Protein AF-A0A162CCP2-F1 (afdb_monomer_lite)

Structure (mmCIF, N/CA/C/O backbone):
data_AF-A0A162CCP2-F1
#
_entry.id   AF-A0A162CCP2-F1
#
loop_
_atom_site.group_PDB
_atom_site.id
_atom_site.type_symbol
_atom_site.label_atom_id
_atom_site.label_alt_id
_atom_site.label_comp_id
_atom_site.label_asym_id
_atom_site.label_entity_id
_atom_site.label_seq_id
_atom_site.pdbx_PDB_ins_code
_atom_site.Cartn_x
_atom_site.Cartn_y
_atom_site.Cartn_z
_atom_site.occupancy
_atom_site.B_iso_or_equiv
_atom_site.auth_seq_id
_atom_site.auth_comp_id
_atom_site.auth_asym_id
_atom_site.auth_atom_id
_atom_site.pdbx_PDB_model_num
ATOM 1 N N . MET A 1 1 ? 16.794 -49.107 11.916 1.00 38.03 1 MET A N 1
ATOM 2 C CA . MET A 1 1 ? 16.473 -48.972 13.357 1.00 38.03 1 MET A CA 1
ATOM 3 C C . MET A 1 1 ? 17.292 -47.789 13.847 1.00 38.03 1 MET A C 1
ATOM 5 O O . MET A 1 1 ? 18.490 -47.823 13.638 1.00 38.03 1 MET A O 1
ATOM 9 N N . PHE A 1 2 ? 16.765 -46.674 14.337 1.00 32.81 2 PHE A N 1
ATOM 10 C CA . PHE A 1 2 ? 15.557 -46.424 15.116 1.00 32.81 2 PHE A CA 1
ATOM 11 C C . PHE A 1 2 ? 14.805 -45.205 14.566 1.00 32.81 2 PHE A C 1
ATOM 13 O O . PHE A 1 2 ? 15.423 -44.233 14.142 1.00 32.81 2 PHE A O 1
ATOM 20 N N . GLY A 1 3 ? 13.476 -45.293 14.560 1.00 29.73 3 GLY A N 1
ATOM 21 C CA . GLY A 1 3 ? 12.592 -44.171 14.280 1.00 29.73 3 GLY A CA 1
ATOM 22 C C . GLY A 1 3 ? 12.288 -43.381 15.549 1.00 29.73 3 GLY A C 1
ATOM 23 O O . GLY A 1 3 ? 12.246 -43.943 16.641 1.00 29.73 3 GLY A O 1
ATOM 24 N N . ALA A 1 4 ? 12.015 -42.094 15.372 1.00 31.62 4 ALA A N 1
ATOM 25 C CA . ALA A 1 4 ? 11.223 -41.313 16.305 1.00 31.62 4 ALA A CA 1
ATOM 26 C C . ALA A 1 4 ? 10.008 -40.800 15.527 1.00 31.62 4 ALA A C 1
ATOM 28 O O . ALA A 1 4 ? 10.106 -39.888 14.710 1.00 31.62 4 ALA A O 1
ATOM 29 N N . VAL A 1 5 ? 8.877 -41.469 15.740 1.00 36.03 5 VAL A N 1
ATOM 30 C CA . VAL A 1 5 ? 7.554 -40.981 15.360 1.00 36.03 5 VAL A CA 1
ATOM 31 C C . VAL A 1 5 ? 7.171 -39.958 16.421 1.00 36.03 5 VAL A C 1
ATOM 33 O O . VAL A 1 5 ? 6.920 -40.327 17.565 1.00 36.03 5 VAL A O 1
ATOM 36 N N . VAL A 1 6 ? 7.150 -38.679 16.053 1.00 32.19 6 VAL A N 1
ATOM 37 C CA . VAL A 1 6 ? 6.457 -37.653 16.837 1.00 32.19 6 VAL A CA 1
ATOM 38 C C . VAL A 1 6 ? 5.183 -37.317 16.082 1.00 32.19 6 VAL A C 1
ATOM 40 O O . VAL A 1 6 ? 5.170 -36.520 15.149 1.00 32.19 6 VAL A O 1
ATOM 43 N N . THR A 1 7 ? 4.107 -37.992 16.474 1.00 33.00 7 THR A N 1
ATOM 44 C CA . THR A 1 7 ? 2.743 -37.615 16.119 1.00 33.00 7 THR A CA 1
ATOM 45 C C . THR A 1 7 ? 2.404 -36.356 16.912 1.00 33.00 7 THR A C 1
ATOM 47 O O . THR A 1 7 ? 2.206 -36.426 18.122 1.00 33.00 7 THR A O 1
ATOM 50 N N . ALA A 1 8 ? 2.344 -35.206 16.245 1.00 32.81 8 ALA A N 1
ATOM 51 C CA . ALA A 1 8 ? 1.721 -34.006 16.786 1.00 32.81 8 ALA A CA 1
ATOM 52 C C . ALA A 1 8 ? 0.528 -33.653 15.893 1.00 32.81 8 ALA A C 1
ATOM 54 O O . ALA A 1 8 ? 0.683 -33.256 14.740 1.00 32.81 8 ALA A O 1
ATOM 55 N N . CYS A 1 9 ? -0.668 -33.885 16.438 1.00 33.00 9 CYS A N 1
ATOM 56 C CA . CYS A 1 9 ? -1.946 -33.412 15.925 1.00 33.00 9 CYS A CA 1
ATOM 57 C C . CYS A 1 9 ? -1.873 -31.916 15.628 1.00 33.00 9 CYS A C 1
ATOM 59 O O . CYS A 1 9 ? -1.757 -31.130 16.560 1.00 33.00 9 CYS A O 1
ATOM 61 N N . CYS A 1 10 ? -1.942 -31.566 14.349 1.00 31.58 10 CYS A N 1
ATOM 62 C CA . CYS A 1 10 ? -2.530 -30.355 13.782 1.00 31.58 10 CYS A CA 1
ATOM 63 C C . CYS A 1 10 ? -2.154 -30.384 12.303 1.00 31.58 10 CYS A C 1
ATOM 65 O O . CYS A 1 10 ? -1.031 -30.062 11.924 1.00 31.58 10 CYS A O 1
ATOM 67 N N . THR A 1 11 ? -3.079 -30.820 11.453 1.00 39.06 11 THR A N 1
ATOM 68 C CA . THR A 1 11 ? -2.999 -30.621 10.005 1.00 39.06 11 THR A CA 1
ATOM 69 C C . THR A 1 11 ? -3.111 -29.126 9.706 1.00 39.06 11 THR A C 1
ATOM 71 O O . THR A 1 11 ? -4.168 -28.637 9.324 1.00 39.06 11 THR A O 1
ATOM 74 N N . GLY A 1 12 ? -2.030 -28.389 9.937 1.00 33.00 12 GLY A N 1
ATOM 75 C CA . GLY A 1 12 ? -1.784 -27.087 9.340 1.00 33.00 12 GLY A CA 1
ATOM 76 C C . GLY A 1 12 ? -0.830 -27.319 8.183 1.00 33.00 12 GLY A C 1
ATOM 77 O O . GLY A 1 12 ? 0.330 -27.650 8.404 1.00 33.00 12 GLY A O 1
ATOM 78 N N . LEU A 1 13 ? -1.339 -27.225 6.958 1.00 30.91 13 LEU A N 1
ATOM 79 C CA . LEU A 1 13 ? -0.555 -27.292 5.731 1.00 30.91 13 LEU A CA 1
ATOM 80 C C . LEU A 1 13 ? 0.469 -26.137 5.745 1.00 30.91 13 LEU A C 1
ATOM 82 O O . LEU A 1 13 ? 0.168 -25.025 5.322 1.00 30.91 13 LEU A O 1
ATOM 86 N N . THR A 1 14 ? 1.672 -26.357 6.267 1.00 32.72 14 THR A N 1
ATOM 87 C CA . THR A 1 14 ? 2.773 -25.398 6.138 1.00 32.72 14 THR A CA 1
ATOM 88 C C . THR A 1 14 ? 3.370 -25.547 4.743 1.00 32.72 14 THR A C 1
ATOM 90 O O . THR A 1 14 ? 4.266 -26.354 4.498 1.00 32.72 14 THR A O 1
ATOM 93 N N . LEU A 1 15 ? 2.816 -24.786 3.796 1.00 32.03 15 LEU A N 1
ATOM 94 C CA . LEU A 1 15 ? 3.397 -24.596 2.471 1.00 32.03 15 LEU A CA 1
ATOM 95 C C . LEU A 1 15 ? 4.782 -23.959 2.628 1.00 32.03 15 LEU A C 1
ATOM 97 O O . LEU A 1 15 ? 4.919 -22.811 3.045 1.00 32.03 15 LEU A O 1
ATOM 101 N N . VAL A 1 16 ? 5.817 -24.727 2.297 1.00 29.17 16 VAL A N 1
ATOM 102 C CA . VAL A 1 16 ? 7.194 -24.239 2.212 1.00 29.17 16 VAL A CA 1
ATOM 103 C C . VAL A 1 16 ? 7.295 -23.377 0.957 1.0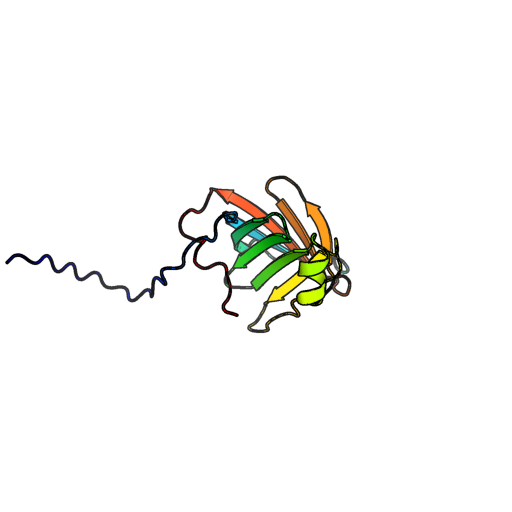0 29.17 16 VAL A C 1
ATOM 105 O O . VAL A 1 16 ? 7.315 -23.909 -0.152 1.00 29.17 16 VAL A O 1
ATOM 108 N N . VAL A 1 17 ? 7.370 -22.056 1.110 1.00 42.12 17 VAL A N 1
ATOM 109 C CA . VAL A 1 17 ? 7.612 -21.140 -0.013 1.00 42.12 17 VAL A CA 1
ATOM 110 C C . VAL A 1 17 ? 8.936 -20.408 0.209 1.00 42.12 17 VAL A C 1
ATOM 112 O O . VAL A 1 17 ? 9.307 -20.055 1.325 1.00 42.12 17 VAL A O 1
ATOM 115 N N . ARG A 1 18 ? 9.719 -20.266 -0.862 1.00 32.28 18 ARG A N 1
ATOM 116 C CA . ARG A 1 18 ? 11.052 -19.658 -0.835 1.00 32.28 18 ARG A CA 1
ATOM 117 C C . ARG A 1 18 ? 10.923 -18.138 -0.902 1.00 32.28 18 ARG A C 1
ATOM 119 O O . ARG A 1 18 ? 10.300 -17.635 -1.828 1.00 32.28 18 ARG A O 1
ATOM 126 N N . ALA A 1 19 ? 11.567 -17.424 0.021 1.00 37.66 19 ALA A N 1
ATOM 127 C CA . ALA A 1 19 ? 11.797 -15.991 -0.120 1.00 37.66 19 ALA A CA 1
ATOM 128 C C . ALA A 1 19 ? 12.583 -15.723 -1.419 1.00 37.66 19 ALA A C 1
ATOM 130 O O . ALA A 1 19 ? 13.671 -16.275 -1.611 1.0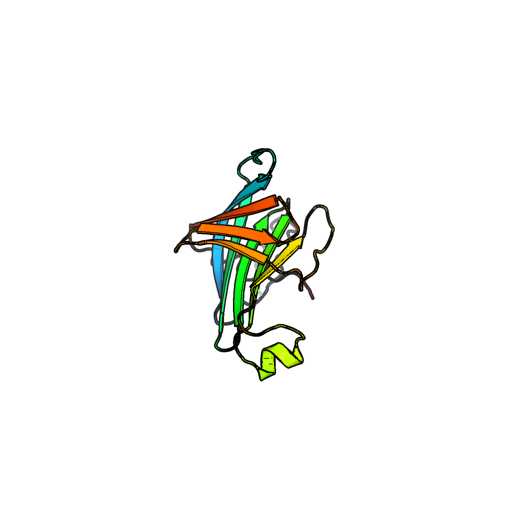0 37.66 19 ALA A O 1
ATOM 131 N N . GLU A 1 20 ? 12.043 -14.903 -2.323 1.00 46.56 20 GLU A N 1
ATOM 132 C CA . GLU A 1 20 ? 12.813 -14.388 -3.457 1.00 46.56 20 GLU A CA 1
ATOM 133 C C . GLU A 1 20 ? 13.865 -13.393 -2.937 1.00 46.56 20 GLU A C 1
ATOM 135 O O . GLU A 1 20 ? 13.594 -12.567 -2.060 1.00 46.56 20 GLU A O 1
ATOM 140 N N . ALA A 1 21 ? 15.096 -13.484 -3.448 1.00 53.94 21 ALA A N 1
ATOM 141 C CA . ALA A 1 21 ? 16.173 -12.571 -3.078 1.00 53.94 21 ALA A CA 1
ATOM 142 C C . ALA A 1 21 ? 15.746 -11.110 -3.338 1.00 53.94 21 ALA A C 1
ATOM 144 O O . ALA A 1 21 ? 15.383 -10.767 -4.461 1.00 53.94 21 ALA A O 1
ATOM 145 N N . GLY A 1 22 ? 15.797 -10.254 -2.309 1.00 70.75 22 GLY A N 1
ATOM 146 C CA . GLY A 1 22 ? 15.412 -8.834 -2.401 1.00 70.75 22 GLY A CA 1
ATOM 147 C C . GLY A 1 22 ? 14.077 -8.460 -1.744 1.00 70.75 22 GLY A C 1
ATOM 148 O O . GLY A 1 22 ? 13.673 -7.300 -1.841 1.00 70.75 22 GLY A O 1
ATOM 149 N N . CYS A 1 23 ? 13.413 -9.401 -1.062 1.00 81.88 23 CYS A N 1
ATOM 150 C CA . CYS A 1 23 ? 12.192 -9.160 -0.289 1.00 81.88 23 CYS A CA 1
ATOM 151 C C . CYS A 1 23 ? 12.418 -9.280 1.228 1.00 81.88 23 CYS A C 1
ATOM 153 O O . CYS A 1 23 ? 13.013 -10.244 1.704 1.00 81.88 23 CYS A O 1
ATOM 155 N N . ALA A 1 24 ? 11.885 -8.322 1.983 1.00 85.56 24 ALA A N 1
ATOM 156 C CA . ALA A 1 24 ? 11.789 -8.323 3.440 1.00 85.56 24 ALA A CA 1
ATOM 157 C C . ALA A 1 24 ? 10.317 -8.445 3.858 1.00 85.56 24 ALA A C 1
ATOM 159 O O . ALA A 1 24 ? 9.465 -7.799 3.245 1.00 85.56 24 ALA A O 1
ATOM 160 N N . ALA A 1 25 ? 10.024 -9.229 4.897 1.00 88.50 25 ALA A N 1
ATOM 161 C CA . ALA A 1 25 ? 8.682 -9.356 5.467 1.00 88.50 25 ALA A CA 1
ATOM 162 C C . ALA A 1 25 ? 8.666 -8.992 6.952 1.00 88.50 25 ALA A C 1
ATOM 164 O O . ALA A 1 25 ? 9.661 -9.151 7.662 1.00 88.50 25 ALA A O 1
ATOM 165 N N . PHE A 1 26 ? 7.522 -8.496 7.409 1.00 87.62 26 PHE A N 1
ATOM 166 C CA . PHE A 1 26 ? 7.315 -7.988 8.759 1.00 87.62 26 PHE A CA 1
ATOM 167 C C . PHE A 1 26 ? 5.943 -8.421 9.270 1.00 87.62 26 PHE A C 1
ATOM 169 O O . PHE A 1 26 ? 5.007 -8.626 8.492 1.00 87.62 26 PHE A O 1
ATOM 176 N N . GLU A 1 27 ? 5.801 -8.529 10.586 1.00 90.62 27 GLU A N 1
ATOM 177 C CA . GLU A 1 27 ? 4.476 -8.398 11.191 1.00 90.62 27 GLU A CA 1
ATOM 178 C C . GLU A 1 27 ? 3.957 -6.984 10.930 1.00 90.62 27 GLU A C 1
ATOM 180 O O . GLU A 1 27 ? 4.749 -6.051 10.799 1.00 90.62 27 GLU A O 1
ATOM 185 N N . ALA A 1 28 ? 2.646 -6.792 10.832 1.00 93.56 28 ALA A N 1
ATOM 186 C CA . ALA A 1 28 ? 2.095 -5.474 10.561 1.00 93.56 28 ALA A CA 1
ATOM 187 C C . ALA A 1 28 ? 0.713 -5.278 11.174 1.00 93.56 28 ALA A C 1
ATOM 189 O O . ALA A 1 28 ? -0.077 -6.211 11.311 1.00 93.56 28 ALA A O 1
ATOM 190 N N . ILE A 1 29 ? 0.405 -4.020 11.480 1.00 94.12 29 ILE A N 1
ATOM 191 C CA . ILE A 1 29 ? -0.947 -3.585 11.825 1.00 94.12 29 ILE A CA 1
ATOM 192 C C . ILE A 1 29 ? -1.451 -2.677 10.710 1.00 94.12 29 ILE A C 1
ATOM 194 O O . ILE A 1 29 ? -0.851 -1.635 10.433 1.00 94.12 29 ILE A O 1
ATOM 198 N N . GLY A 1 30 ? -2.548 -3.081 10.077 1.00 95.44 30 GLY A N 1
ATOM 199 C CA . GLY A 1 30 ? -3.216 -2.374 8.993 1.00 95.44 30 GLY A CA 1
ATOM 200 C C . GLY A 1 30 ? -4.556 -1.768 9.401 1.00 95.44 30 GLY A C 1
ATOM 201 O O . GLY A 1 30 ? -5.130 -2.100 10.435 1.00 95.44 30 GLY A O 1
ATOM 202 N N . TRP A 1 31 ? -5.058 -0.851 8.581 1.00 96.50 31 TRP A N 1
ATOM 203 C CA . TRP A 1 31 ? -6.405 -0.284 8.676 1.00 96.50 31 TRP A CA 1
ATOM 204 C C . TRP A 1 31 ? -6.797 0.357 7.340 1.00 96.50 31 TRP A C 1
ATOM 206 O O . TRP A 1 31 ? -5.942 0.701 6.520 1.00 96.50 31 TRP A O 1
ATOM 216 N N . ASN A 1 32 ? -8.094 0.545 7.117 1.00 96.19 32 ASN A N 1
ATOM 217 C CA . ASN A 1 32 ? -8.612 1.289 5.975 1.00 96.19 32 ASN A CA 1
ATOM 218 C C . ASN A 1 32 ? -9.472 2.477 6.416 1.00 96.19 32 ASN A C 1
ATOM 220 O O . ASN A 1 32 ? -10.025 2.513 7.514 1.00 96.19 32 ASN A O 1
ATOM 224 N N . GLU A 1 33 ? -9.526 3.488 5.561 1.00 97.19 33 GLU A N 1
ATOM 225 C CA . GLU A 1 33 ? -10.238 4.740 5.788 1.00 97.19 33 GLU A CA 1
ATOM 226 C C . GLU A 1 33 ? -10.967 5.138 4.509 1.00 97.19 33 GLU A C 1
ATOM 228 O O . GLU A 1 33 ? -10.355 5.198 3.443 1.00 97.19 33 GLU A O 1
ATOM 233 N N . ASN A 1 34 ? -12.254 5.452 4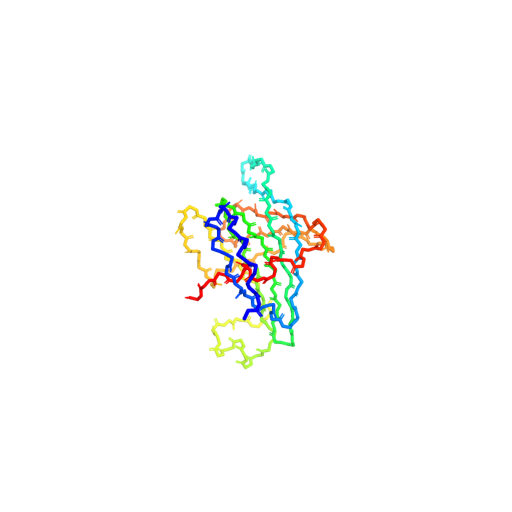.612 1.00 97.50 34 ASN A N 1
ATOM 234 C CA . ASN A 1 34 ? -12.972 6.157 3.564 1.00 97.50 34 ASN A CA 1
ATOM 235 C C . ASN A 1 34 ? -12.653 7.652 3.684 1.00 97.50 34 ASN A C 1
ATOM 237 O O . ASN A 1 34 ? -13.034 8.303 4.654 1.00 97.50 34 ASN A O 1
ATOM 241 N N . LEU A 1 35 ? -11.944 8.193 2.699 1.00 96.19 35 LEU A N 1
ATOM 242 C CA . LEU A 1 35 ? -11.480 9.577 2.679 1.00 96.19 35 LEU A CA 1
ATOM 243 C C . LEU A 1 35 ? -12.617 10.589 2.489 1.00 96.19 35 LEU A C 1
ATOM 245 O O . LEU A 1 35 ? -12.470 11.732 2.912 1.00 96.19 35 LEU A O 1
ATOM 249 N N . ALA A 1 36 ? -13.735 10.189 1.876 1.00 95.81 36 ALA A N 1
ATOM 250 C CA . ALA A 1 36 ? -14.884 11.062 1.658 1.00 95.81 36 ALA A CA 1
ATOM 251 C C . ALA A 1 36 ? -15.741 11.217 2.925 1.00 95.81 36 ALA A C 1
ATOM 253 O O . ALA A 1 36 ? -16.199 12.315 3.231 1.00 95.81 36 ALA A O 1
ATOM 254 N N . SER A 1 37 ? -15.948 10.131 3.679 1.00 96.00 37 SER A N 1
ATOM 255 C CA . SER A 1 37 ? -16.767 10.142 4.903 1.00 96.00 37 SER A CA 1
ATOM 256 C C . SER A 1 37 ? -15.963 10.262 6.200 1.00 96.00 37 SER A C 1
ATOM 258 O O . SER A 1 37 ? -16.539 10.522 7.254 1.00 96.00 37 SER A O 1
ATOM 260 N N . GLY A 1 38 ? -14.649 10.034 6.154 1.00 94.69 38 GLY A N 1
ATOM 261 C CA . GLY A 1 38 ? -13.782 9.936 7.331 1.00 94.69 38 GLY A CA 1
ATOM 262 C C . GLY A 1 38 ? -13.959 8.642 8.136 1.00 94.69 38 GLY A C 1
ATOM 263 O O . GLY A 1 38 ? -13.340 8.492 9.191 1.00 94.69 38 GLY A O 1
ATOM 264 N N . ALA A 1 39 ? -14.797 7.705 7.673 1.00 96.50 39 ALA A N 1
ATOM 265 C CA . ALA A 1 39 ? -15.017 6.434 8.353 1.00 96.50 39 ALA A CA 1
ATOM 266 C C . ALA A 1 39 ? -13.742 5.582 8.330 1.00 96.50 39 ALA A C 1
ATOM 268 O O . ALA A 1 39 ? -13.134 5.393 7.277 1.00 96.50 39 ALA A O 1
ATOM 269 N N . LYS A 1 40 ? -13.354 5.040 9.486 1.00 94.94 40 LYS A N 1
ATOM 270 C CA . LYS A 1 40 ? -12.166 4.191 9.644 1.00 94.94 40 LYS A CA 1
ATOM 271 C C . LYS A 1 40 ? -12.566 2.794 10.082 1.00 94.94 40 LYS A C 1
ATOM 273 O O . LYS A 1 40 ? -13.479 2.638 10.893 1.00 94.94 40 LYS A O 1
ATOM 278 N N . SER A 1 41 ? -11.859 1.791 9.576 1.00 94.62 41 SER 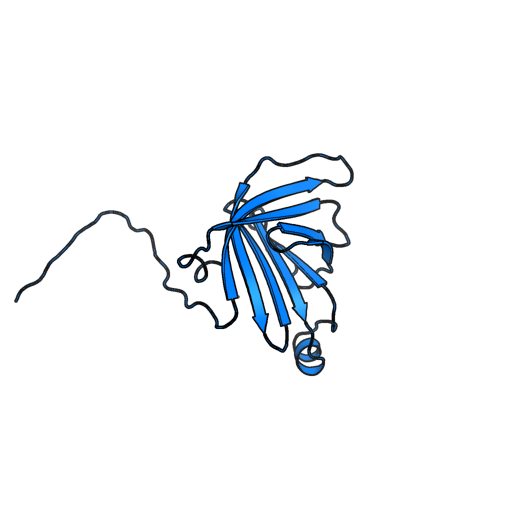A N 1
ATOM 279 C CA . SER A 1 41 ? -11.904 0.453 10.154 1.00 94.62 41 SER A CA 1
ATOM 280 C C . SER A 1 41 ? -11.258 0.440 11.542 1.00 94.62 41 SER A C 1
ATOM 282 O O . SER A 1 41 ? -10.529 1.360 11.924 1.00 94.62 41 SER A O 1
ATOM 284 N N . GLY A 1 42 ? -11.471 -0.653 12.275 1.00 93.56 42 GLY A N 1
ATOM 285 C CA . GLY A 1 42 ? -10.584 -1.019 13.376 1.00 93.56 42 GLY A CA 1
ATOM 286 C C . GLY A 1 42 ? -9.170 -1.352 12.883 1.00 93.56 42 GLY A C 1
ATOM 287 O O . GLY A 1 42 ? -8.909 -1.401 11.675 1.00 93.56 42 GLY A O 1
ATOM 288 N N . LEU A 1 43 ? -8.266 -1.580 13.836 1.00 94.69 43 LEU A N 1
ATOM 289 C CA . LEU A 1 43 ? -6.929 -2.103 13.563 1.00 94.69 43 LEU A CA 1
ATOM 290 C C . LEU A 1 43 ? -7.014 -3.586 13.197 1.00 94.69 43 LEU A C 1
ATOM 292 O O . LEU A 1 43 ? -7.778 -4.330 13.810 1.00 94.69 43 LEU A O 1
ATOM 296 N N . ILE A 1 44 ? -6.223 -3.994 12.210 1.00 93.38 44 ILE A N 1
ATOM 297 C CA . ILE A 1 44 ? -6.247 -5.329 11.614 1.00 93.38 44 ILE A CA 1
ATOM 298 C C . ILE A 1 44 ? -4.827 -5.884 11.658 1.00 93.38 44 ILE A C 1
ATOM 300 O O . ILE A 1 44 ? -3.907 -5.292 11.095 1.00 93.38 44 ILE A O 1
ATOM 304 N N . THR A 1 45 ? -4.640 -7.009 12.340 1.00 92.75 45 THR A N 1
ATOM 305 C CA . THR A 1 45 ? -3.346 -7.698 12.378 1.00 92.75 45 THR A CA 1
ATOM 306 C C . THR A 1 45 ? -3.093 -8.402 11.052 1.00 92.75 45 THR A C 1
ATOM 308 O O . THR A 1 45 ? -4.001 -8.986 10.462 1.00 92.75 45 THR A O 1
ATOM 311 N N . GLY A 1 46 ? -1.853 -8.351 10.581 1.00 91.56 46 GLY A N 1
ATOM 312 C CA . GLY A 1 46 ? -1.458 -8.968 9.329 1.00 91.56 46 GLY A CA 1
ATOM 313 C C . GLY A 1 46 ? 0.054 -9.062 9.167 1.00 91.56 46 GLY A C 1
ATOM 314 O O . GLY A 1 46 ? 0.820 -8.905 10.118 1.00 91.56 46 GLY A O 1
ATOM 315 N N . GLY A 1 47 ? 0.480 -9.318 7.936 1.00 91.50 47 GLY A N 1
ATOM 316 C CA . GLY A 1 47 ? 1.878 -9.265 7.525 1.00 91.50 47 GLY A CA 1
ATOM 317 C C . GLY A 1 47 ? 2.082 -8.195 6.465 1.00 91.50 47 GLY A C 1
ATOM 318 O O . GLY A 1 47 ? 1.201 -7.967 5.636 1.00 91.50 47 GLY A O 1
ATOM 319 N N . SER A 1 48 ? 3.242 -7.550 6.462 1.00 93.38 48 SER A N 1
ATOM 320 C CA . SER A 1 48 ? 3.659 -6.674 5.371 1.00 93.38 48 SER A CA 1
ATOM 321 C C . SER A 1 48 ? 4.930 -7.182 4.712 1.00 93.38 48 SER A C 1
ATOM 323 O O . SER A 1 48 ? 5.676 -7.992 5.265 1.00 93.38 48 SER A O 1
ATOM 325 N N . TRP A 1 49 ? 5.175 -6.707 3.499 1.00 91.69 49 TRP A N 1
ATOM 326 C CA . TRP A 1 49 ? 6.392 -7.010 2.765 1.00 91.69 49 TRP A CA 1
ATOM 327 C C . TRP A 1 49 ? 6.876 -5.810 1.967 1.00 91.69 49 TRP A C 1
ATOM 329 O O . TRP A 1 49 ? 6.108 -4.913 1.610 1.00 91.69 49 TRP A O 1
ATOM 339 N N . ARG A 1 50 ? 8.178 -5.807 1.687 1.00 89.62 50 ARG A N 1
ATOM 340 C CA . ARG A 1 50 ? 8.869 -4.828 0.851 1.00 89.62 50 ARG A CA 1
ATOM 341 C C . ARG A 1 50 ? 9.864 -5.568 -0.029 1.00 89.62 50 ARG A C 1
ATOM 343 O O . ARG A 1 50 ? 10.769 -6.217 0.482 1.00 89.62 50 ARG A O 1
ATOM 350 N N . CYS A 1 51 ? 9.699 -5.453 -1.334 1.00 87.50 51 CYS A N 1
ATOM 351 C CA . CYS A 1 51 ? 10.535 -6.077 -2.346 1.00 87.50 51 CYS A CA 1
ATOM 352 C C . CYS A 1 51 ? 11.135 -5.008 -3.254 1.00 87.50 51 CYS A C 1
ATOM 354 O O . CYS A 1 51 ? 10.450 -4.063 -3.646 1.00 87.50 51 CYS A O 1
ATOM 356 N N . SER A 1 52 ? 12.396 -5.164 -3.637 1.00 85.19 52 SER A N 1
ATOM 357 C CA . SER A 1 52 ? 12.997 -4.324 -4.671 1.00 85.19 52 SER A CA 1
ATOM 358 C C . SER A 1 52 ? 14.071 -5.082 -5.426 1.00 85.19 52 SER A C 1
ATOM 360 O O . SER A 1 52 ? 14.860 -5.823 -4.843 1.00 85.19 52 SER A O 1
ATOM 362 N N . ASN A 1 53 ? 14.140 -4.834 -6.726 1.00 84.75 53 ASN A N 1
ATOM 363 C CA . ASN A 1 53 ? 15.273 -5.185 -7.568 1.00 84.75 53 ASN A CA 1
ATOM 364 C C . ASN A 1 53 ? 15.586 -4.012 -8.514 1.00 84.75 53 ASN A C 1
ATOM 366 O O . ASN A 1 53 ? 15.046 -2.918 -8.354 1.00 84.75 53 ASN A O 1
ATOM 370 N N . THR A 1 54 ? 16.482 -4.222 -9.477 1.00 84.56 54 THR A N 1
ATOM 371 C CA . THR A 1 54 ? 16.894 -3.189 -10.441 1.00 84.56 54 THR A CA 1
ATOM 372 C C . THR A 1 54 ? 15.766 -2.749 -11.385 1.00 84.56 54 THR A C 1
ATOM 374 O O . THR A 1 54 ? 15.812 -1.640 -11.902 1.00 84.56 54 THR A O 1
ATOM 377 N N . TYR A 1 55 ? 14.750 -3.587 -11.602 1.00 85.25 55 TYR A N 1
ATOM 378 C CA . TYR A 1 55 ? 13.692 -3.373 -12.596 1.00 85.25 55 TYR A CA 1
ATOM 379 C C . TYR A 1 55 ? 12.373 -2.893 -11.986 1.00 85.25 55 TYR A C 1
ATOM 381 O O . TYR A 1 55 ? 11.574 -2.255 -12.669 1.00 85.25 55 TYR A O 1
ATOM 389 N N . ALA A 1 56 ? 12.113 -3.227 -10.721 1.00 86.75 56 ALA A N 1
ATOM 390 C CA . ALA A 1 56 ? 10.840 -2.977 -10.061 1.00 86.75 56 ALA A CA 1
ATOM 391 C C . ALA A 1 56 ? 10.979 -2.910 -8.535 1.00 86.75 56 ALA A C 1
ATOM 393 O O . ALA A 1 56 ? 11.885 -3.499 -7.939 1.00 86.75 56 ALA A O 1
ATOM 394 N N . ALA A 1 57 ? 10.013 -2.250 -7.903 1.00 90.50 57 ALA A N 1
ATOM 395 C CA . ALA A 1 57 ? 9.807 -2.304 -6.462 1.00 90.50 57 ALA A CA 1
ATOM 396 C C . ALA A 1 57 ? 8.343 -2.591 -6.140 1.00 90.50 57 ALA A C 1
ATOM 398 O O . ALA A 1 57 ? 7.432 -2.217 -6.882 1.00 90.50 57 ALA A O 1
ATOM 399 N N . GLY A 1 58 ? 8.121 -3.242 -5.007 1.00 92.12 58 GLY A N 1
ATOM 400 C CA . GLY A 1 58 ? 6.796 -3.530 -4.497 1.00 92.12 58 GLY A CA 1
ATOM 401 C C . GLY A 1 58 ? 6.754 -3.510 -2.980 1.00 92.12 58 GLY A C 1
ATOM 402 O O . GLY A 1 58 ? 7.756 -3.720 -2.300 1.00 92.12 58 GLY A O 1
ATOM 403 N N . ALA A 1 59 ? 5.575 -3.252 -2.447 1.00 93.44 59 ALA A N 1
ATOM 404 C CA . ALA A 1 59 ? 5.283 -3.407 -1.037 1.00 93.44 59 ALA A CA 1
ATOM 405 C C . ALA A 1 59 ? 3.836 -3.852 -0.880 1.00 93.44 59 ALA A C 1
ATOM 407 O O . ALA A 1 59 ? 3.004 -3.598 -1.750 1.00 93.44 59 ALA A O 1
ATOM 408 N N . GLY A 1 60 ? 3.503 -4.465 0.241 1.00 94.50 60 GLY A N 1
ATOM 409 C CA . GLY A 1 60 ? 2.126 -4.854 0.476 1.00 94.50 60 GLY A CA 1
ATOM 410 C C . GLY A 1 60 ? 1.825 -5.166 1.919 1.00 94.50 60 GLY A C 1
ATOM 411 O O . GLY A 1 60 ? 2.716 -5.211 2.766 1.00 94.50 60 GLY A O 1
ATOM 412 N N . PHE A 1 61 ? 0.541 -5.380 2.159 1.00 94.69 61 PHE A N 1
ATOM 413 C CA . PHE A 1 61 ? -0.032 -5.825 3.417 1.00 94.69 61 PHE A CA 1
ATOM 414 C C . PHE A 1 61 ? -1.036 -6.934 3.121 1.00 94.69 61 PHE A C 1
ATOM 416 O O . PHE A 1 61 ? -1.821 -6.814 2.180 1.00 94.69 61 PHE A O 1
ATOM 423 N N . VAL A 1 62 ? -1.033 -7.992 3.921 1.00 93.56 62 VAL A N 1
ATOM 424 C CA . VAL A 1 62 ? -2.046 -9.045 3.888 1.00 93.56 62 VAL A CA 1
ATOM 425 C C . VAL A 1 62 ? -2.607 -9.261 5.282 1.00 93.56 62 VAL A C 1
ATOM 427 O O . VAL A 1 62 ? -1.890 -9.188 6.278 1.00 93.56 62 VAL A O 1
ATOM 430 N N . SER A 1 63 ? -3.882 -9.591 5.325 1.00 90.06 63 SER A N 1
ATOM 431 C CA . SER A 1 63 ? -4.610 -10.084 6.486 1.00 90.06 63 SER A CA 1
ATOM 432 C C . SER A 1 63 ? -5.672 -11.067 5.999 1.00 90.06 63 SER A C 1
ATOM 434 O O . SER A 1 63 ? -5.862 -11.218 4.789 1.00 90.06 63 SER A O 1
ATOM 436 N N . ASP A 1 64 ? -6.402 -11.676 6.927 1.00 87.56 64 ASP A N 1
ATOM 437 C CA . ASP A 1 64 ? -7.559 -12.511 6.590 1.00 87.56 64 ASP A CA 1
ATOM 438 C C . ASP A 1 64 ? -8.684 -11.702 5.912 1.00 87.56 64 ASP A C 1
ATOM 440 O O . ASP A 1 64 ? -9.443 -12.242 5.108 1.00 87.56 64 ASP A O 1
ATOM 444 N N . ASP A 1 65 ? -8.760 -10.393 6.181 1.00 87.12 65 ASP A N 1
ATOM 445 C CA . ASP A 1 65 ? -9.805 -9.513 5.650 1.00 87.12 65 ASP A CA 1
ATOM 446 C C . ASP A 1 65 ? -9.518 -9.058 4.212 1.00 87.12 65 ASP A C 1
ATOM 448 O O . ASP A 1 65 ? -10.426 -8.917 3.388 1.00 87.12 65 ASP A O 1
ATOM 452 N N . TYR A 1 66 ? -8.256 -8.737 3.917 1.00 90.00 66 TYR A N 1
ATOM 453 C CA . TYR A 1 66 ? -7.844 -8.197 2.623 1.00 90.00 66 TYR A CA 1
ATOM 454 C C . TYR A 1 66 ? -6.329 -8.276 2.396 1.00 90.00 66 TYR A C 1
ATOM 456 O O . TYR A 1 66 ? -5.534 -8.345 3.335 1.00 90.00 66 TYR A O 1
ATOM 464 N N . ALA A 1 67 ? -5.935 -8.150 1.127 1.00 93.31 67 ALA A N 1
ATOM 465 C CA . ALA A 1 67 ? -4.563 -7.936 0.690 1.00 93.31 67 ALA A CA 1
ATOM 466 C C . ALA A 1 67 ? -4.450 -6.651 -0.139 1.00 93.31 67 ALA A C 1
ATOM 468 O O . ALA A 1 67 ? -5.262 -6.406 -1.030 1.00 93.31 67 ALA A O 1
ATOM 469 N N . VAL A 1 68 ? -3.420 -5.849 0.111 1.00 95.00 68 VAL A N 1
ATOM 470 C CA . VAL A 1 68 ? -3.047 -4.692 -0.711 1.00 95.00 68 VAL A CA 1
ATOM 471 C C . VAL A 1 68 ? -1.645 -4.909 -1.238 1.00 95.00 68 VAL A C 1
ATOM 473 O O . VAL A 1 68 ? -0.727 -5.197 -0.476 1.00 95.00 68 VAL A O 1
ATOM 476 N N . THR A 1 69 ? -1.478 -4.744 -2.544 1.00 94.81 69 THR A N 1
ATOM 477 C CA . THR A 1 69 ? -0.182 -4.808 -3.217 1.00 94.81 69 THR A CA 1
ATOM 478 C C . THR A 1 69 ? 0.060 -3.512 -3.965 1.00 94.81 69 THR A C 1
ATOM 480 O O . THR A 1 69 ? -0.717 -3.120 -4.832 1.00 94.81 69 THR A O 1
ATOM 483 N N . VAL A 1 70 ? 1.164 -2.860 -3.638 1.00 94.88 70 VAL A N 1
ATOM 484 C CA . VAL A 1 70 ? 1.694 -1.677 -4.304 1.00 94.88 70 VAL A CA 1
ATOM 485 C C . VAL A 1 70 ? 2.877 -2.125 -5.130 1.00 94.88 70 VAL A C 1
ATOM 487 O O . VAL A 1 70 ? 3.760 -2.811 -4.620 1.00 94.88 70 VAL A O 1
ATOM 490 N N . HIS A 1 71 ? 2.927 -1.737 -6.393 1.00 93.69 71 HIS A N 1
ATOM 491 C CA . HIS A 1 71 ? 4.104 -1.993 -7.207 1.00 93.69 71 HIS A CA 1
ATOM 492 C C . HIS A 1 71 ? 4.355 -0.870 -8.195 1.00 93.69 71 HIS A C 1
ATOM 494 O O . HIS A 1 71 ? 3.452 -0.141 -8.611 1.00 93.69 71 HIS A O 1
ATOM 500 N N . THR A 1 72 ? 5.622 -0.743 -8.548 1.00 93.25 72 THR A N 1
ATOM 501 C CA . THR A 1 72 ? 6.121 0.201 -9.531 1.00 93.25 72 THR A CA 1
ATOM 502 C C . THR A 1 72 ? 7.199 -0.468 -10.368 1.00 93.25 72 THR A C 1
ATOM 504 O O . THR A 1 72 ? 7.903 -1.374 -9.910 1.00 93.25 72 THR A O 1
ATOM 507 N N . CYS A 1 73 ? 7.285 -0.044 -11.618 1.00 90.06 73 CYS A N 1
ATOM 508 C CA . CYS A 1 73 ? 8.200 -0.580 -12.604 1.00 90.06 73 CYS A CA 1
ATOM 509 C C . CYS A 1 73 ? 9.135 0.536 -13.079 1.00 90.06 73 CYS A C 1
ATOM 511 O O . CYS A 1 73 ? 8.674 1.650 -13.314 1.00 90.06 73 CYS A O 1
ATOM 513 N N . PHE A 1 74 ? 10.434 0.261 -13.197 1.00 89.75 74 PHE A N 1
ATOM 514 C CA . PHE A 1 74 ? 11.464 1.274 -13.461 1.00 89.75 74 PHE A CA 1
ATOM 515 C C . PHE A 1 74 ? 12.218 1.080 -14.778 1.00 89.75 74 PHE A C 1
ATOM 517 O O . PHE A 1 74 ? 12.705 2.059 -15.335 1.00 89.75 74 PHE A O 1
ATOM 524 N N . ASP A 1 75 ? 12.336 -0.153 -15.269 1.00 92.81 75 ASP A N 1
ATOM 525 C CA . ASP A 1 75 ? 13.073 -0.453 -16.499 1.00 92.81 75 ASP A CA 1
ATOM 526 C C . ASP A 1 75 ? 12.150 -0.462 -17.718 1.00 92.81 75 ASP A C 1
ATOM 528 O O . ASP A 1 75 ? 11.186 -1.216 -17.760 1.00 92.81 75 ASP A O 1
ATOM 532 N N . GLU A 1 76 ? 12.450 0.358 -18.722 1.00 90.81 76 GLU A N 1
ATOM 533 C CA . GLU A 1 76 ? 11.570 0.580 -19.874 1.00 90.81 76 GLU A CA 1
ATOM 534 C C . GLU A 1 76 ? 11.204 -0.703 -20.628 1.00 90.81 76 GLU A C 1
ATOM 536 O O . GLU A 1 76 ? 10.027 -0.931 -20.914 1.00 90.81 76 GLU A O 1
ATOM 541 N N . ILE A 1 77 ? 12.186 -1.562 -20.911 1.00 90.31 77 ILE A N 1
ATOM 542 C CA . ILE A 1 77 ? 11.963 -2.808 -21.653 1.00 90.31 77 ILE A CA 1
ATOM 543 C C . ILE A 1 77 ? 11.096 -3.747 -20.812 1.00 90.31 77 ILE A C 1
ATOM 545 O O . ILE A 1 77 ? 10.055 -4.218 -21.272 1.00 90.31 77 ILE A O 1
ATOM 549 N N . PHE A 1 78 ? 11.471 -3.954 -19.549 1.00 86.44 78 PHE A N 1
ATOM 550 C CA . PHE A 1 78 ? 10.730 -4.803 -18.624 1.00 86.44 78 PHE A CA 1
ATOM 551 C C . PHE A 1 78 ? 9.297 -4.303 -18.388 1.00 86.44 78 PHE A C 1
ATOM 553 O O . PHE A 1 78 ? 8.362 -5.107 -18.330 1.00 86.44 78 PHE A O 1
ATOM 560 N N . CYS A 1 79 ? 9.098 -2.989 -18.264 1.00 90.19 79 CYS A N 1
ATOM 561 C CA . CYS A 1 79 ? 7.778 -2.395 -18.074 1.00 90.19 79 CYS A CA 1
ATOM 562 C C . CYS A 1 79 ? 6.901 -2.594 -19.306 1.00 90.19 79 CYS A C 1
ATOM 564 O O . CYS A 1 79 ? 5.774 -3.081 -19.170 1.00 90.19 79 CYS A O 1
ATOM 566 N N . ASN A 1 80 ? 7.425 -2.296 -20.497 1.00 89.38 80 ASN A N 1
ATOM 567 C CA . ASN A 1 80 ? 6.693 -2.442 -21.751 1.00 89.38 80 ASN A CA 1
ATOM 568 C C . ASN A 1 80 ? 6.273 -3.900 -21.994 1.00 89.38 80 ASN A C 1
ATOM 570 O O . ASN A 1 80 ? 5.096 -4.154 -22.257 1.00 89.38 80 ASN A O 1
ATOM 574 N N . ASP A 1 81 ? 7.177 -4.862 -21.789 1.00 90.69 81 ASP A N 1
ATOM 575 C CA . ASP A 1 81 ? 6.893 -6.300 -21.939 1.00 90.69 81 ASP A CA 1
ATOM 576 C C . ASP A 1 81 ? 5.773 -6.786 -21.008 1.00 90.69 81 ASP A C 1
ATOM 578 O O . ASP A 1 81 ? 5.035 -7.729 -21.309 1.00 90.69 81 ASP A O 1
ATOM 582 N N . ARG A 1 82 ? 5.627 -6.142 -19.848 1.00 85.12 82 ARG A N 1
ATOM 583 C CA . ARG A 1 82 ? 4.610 -6.471 -18.843 1.00 85.12 82 ARG A CA 1
ATOM 584 C C . ARG A 1 82 ? 3.365 -5.587 -18.933 1.00 85.12 82 ARG A C 1
ATOM 586 O O . ARG A 1 82 ? 2.412 -5.821 -18.181 1.00 85.12 82 ARG A O 1
ATOM 593 N N . GLY A 1 83 ? 3.326 -4.631 -19.862 1.00 88.69 83 GLY A N 1
ATOM 594 C CA . GLY A 1 83 ? 2.225 -3.686 -20.050 1.00 88.69 83 GLY A CA 1
ATOM 595 C C . GLY A 1 83 ? 2.065 -2.691 -18.898 1.00 88.69 83 GLY A C 1
ATOM 596 O O . GLY A 1 83 ? 0.933 -2.350 -18.547 1.00 88.69 83 GLY A O 1
ATOM 597 N N . PHE A 1 84 ? 3.176 -2.278 -18.287 1.00 90.94 84 PHE A N 1
ATOM 598 C CA . PHE A 1 84 ? 3.240 -1.222 -17.276 1.00 90.94 84 PHE A CA 1
ATOM 599 C C . PHE A 1 84 ? 3.891 0.035 -17.846 1.00 90.94 84 PHE A C 1
ATOM 601 O O . PHE A 1 84 ? 4.721 -0.026 -18.745 1.00 90.94 84 PHE A O 1
ATOM 608 N N . GLU A 1 85 ? 3.536 1.179 -17.276 1.00 93.81 85 GLU A N 1
ATOM 609 C CA . GLU A 1 85 ? 4.209 2.445 -17.540 1.00 93.81 85 GLU A CA 1
ATOM 610 C C . GLU A 1 85 ? 5.379 2.627 -16.569 1.00 93.81 85 GLU A C 1
ATOM 612 O O . GLU A 1 85 ? 5.266 2.342 -15.373 1.00 93.81 85 GLU A O 1
ATOM 617 N N . VAL A 1 86 ? 6.504 3.114 -17.090 1.00 93.50 86 VAL A N 1
ATOM 618 C CA . VAL A 1 86 ? 7.711 3.381 -16.303 1.00 93.50 86 VAL A CA 1
ATOM 619 C C . VAL A 1 86 ? 7.436 4.457 -15.252 1.00 93.50 86 VAL A C 1
ATOM 621 O O . VAL A 1 86 ? 6.890 5.515 -15.551 1.00 93.50 86 VAL A O 1
ATOM 624 N N . GLY A 1 87 ? 7.821 4.190 -14.006 1.00 90.06 87 GLY A N 1
ATOM 625 C CA . GLY A 1 87 ? 7.652 5.086 -12.861 1.00 90.06 87 GLY A CA 1
ATOM 626 C C . GLY A 1 87 ? 6.221 5.171 -12.323 1.00 90.06 87 GLY A C 1
ATOM 627 O O . GLY A 1 87 ? 5.994 5.789 -11.282 1.00 90.06 87 GLY A O 1
ATOM 628 N N . ALA A 1 88 ? 5.252 4.532 -12.979 1.00 94.50 88 ALA A N 1
ATOM 629 C CA . ALA A 1 88 ? 3.882 4.493 -12.501 1.00 94.50 88 ALA A CA 1
ATOM 630 C C . ALA A 1 88 ? 3.744 3.667 -11.220 1.00 94.50 88 ALA A C 1
ATOM 632 O O . ALA A 1 88 ? 4.446 2.674 -11.010 1.00 94.50 88 ALA A O 1
ATOM 633 N N . ILE A 1 89 ? 2.788 4.067 -10.380 1.00 95.31 89 ILE A N 1
ATOM 634 C CA . ILE A 1 89 ? 2.393 3.328 -9.183 1.00 95.31 89 ILE A CA 1
ATOM 635 C C . ILE A 1 89 ? 1.060 2.646 -9.456 1.00 95.31 89 ILE A C 1
ATOM 637 O O . ILE A 1 89 ? 0.093 3.274 -9.900 1.00 95.31 89 ILE A O 1
ATOM 641 N N . TYR A 1 90 ? 1.007 1.365 -9.130 1.00 95.50 90 TYR A N 1
ATOM 642 C CA . TYR A 1 90 ? -0.186 0.544 -9.210 1.00 95.50 90 TYR A CA 1
ATOM 643 C C . TYR A 1 90 ? -0.532 0.016 -7.826 1.00 95.50 90 TYR A C 1
ATOM 645 O O . TYR A 1 90 ? 0.353 -0.339 -7.046 1.00 95.50 90 TYR A O 1
ATOM 653 N N . VAL A 1 91 ? -1.826 -0.007 -7.514 1.00 96.19 91 VAL A N 1
ATOM 654 C CA . VAL A 1 91 ? -2.349 -0.492 -6.234 1.00 96.19 91 VAL A CA 1
ATOM 655 C C . VAL A 1 91 ? -3.427 -1.521 -6.530 1.00 96.19 91 VAL A C 1
ATOM 657 O O . VAL A 1 91 ? -4.511 -1.190 -7.006 1.00 96.19 91 VAL A O 1
ATOM 660 N N . GLN A 1 92 ? -3.134 -2.779 -6.233 1.00 94.88 92 GLN A N 1
ATOM 661 C CA . GLN A 1 92 ? -4.101 -3.863 -6.266 1.00 94.88 92 GLN A CA 1
ATOM 662 C C . GLN A 1 92 ? -4.671 -4.067 -4.867 1.00 94.88 92 GLN A C 1
ATOM 664 O O . GLN A 1 92 ? -3.926 -4.094 -3.888 1.00 94.88 92 GLN A O 1
ATOM 669 N N . VAL A 1 93 ? -5.983 -4.257 -4.784 1.00 94.19 93 VAL A N 1
ATOM 670 C CA . VAL A 1 93 ? -6.669 -4.602 -3.542 1.00 94.19 93 VAL A CA 1
ATOM 671 C C . VAL A 1 93 ? -7.476 -5.869 -3.772 1.00 94.19 93 VAL A C 1
ATOM 673 O O . VAL A 1 93 ? -8.351 -5.886 -4.633 1.00 94.19 93 VAL A O 1
ATOM 676 N N . ASN A 1 94 ? -7.188 -6.912 -3.002 1.00 92.81 94 ASN A N 1
ATOM 677 C CA . ASN A 1 94 ? -7.971 -8.139 -2.962 1.00 92.81 94 ASN A CA 1
ATOM 678 C C . ASN A 1 94 ? -8.760 -8.146 -1.657 1.00 92.81 94 ASN A C 1
ATOM 680 O O . ASN A 1 94 ? -8.159 -8.062 -0.588 1.00 92.81 94 ASN A O 1
ATOM 684 N N . LYS A 1 95 ? -10.084 -8.216 -1.725 1.00 87.69 95 LYS A N 1
ATOM 685 C CA . LYS A 1 95 ? -10.953 -8.161 -0.545 1.00 87.69 95 LYS A CA 1
ATOM 686 C C . LYS A 1 95 ? -12.228 -8.955 -0.809 1.00 87.69 95 LYS A C 1
ATOM 688 O O . LYS A 1 95 ? -12.677 -9.004 -1.951 1.00 87.69 95 LYS A O 1
ATOM 693 N N . ASP A 1 96 ? -12.784 -9.584 0.226 1.00 84.06 96 ASP A N 1
ATOM 694 C CA . ASP A 1 96 ? -14.053 -10.324 0.152 1.00 84.06 96 ASP A CA 1
ATOM 695 C C . ASP A 1 96 ? -14.045 -11.424 -0.937 1.00 84.06 96 ASP A C 1
ATOM 697 O O . ASP A 1 96 ? -15.029 -11.657 -1.634 1.00 84.06 96 ASP A O 1
ATOM 701 N N . GLY A 1 97 ? -12.892 -12.077 -1.136 1.00 78.19 97 GLY A N 1
ATOM 702 C CA . GLY A 1 97 ? -12.696 -13.105 -2.169 1.00 78.19 97 GLY A CA 1
ATOM 703 C C . GLY A 1 97 ? -12.567 -12.575 -3.605 1.00 78.19 97 GLY A C 1
ATOM 704 O O . GLY A 1 97 ? -12.394 -13.362 -4.536 1.00 78.19 97 GLY A O 1
ATOM 705 N N . ILE A 1 98 ? -12.609 -11.257 -3.809 1.00 80.88 98 ILE A N 1
ATOM 706 C CA . ILE A 1 98 ? -12.489 -10.621 -5.123 1.00 80.88 98 ILE A CA 1
ATOM 707 C C . ILE A 1 98 ? -11.029 -10.225 -5.359 1.00 80.88 98 ILE A C 1
ATOM 709 O O . ILE A 1 98 ? -10.450 -9.462 -4.582 1.00 80.88 98 ILE A O 1
ATOM 713 N N . LYS A 1 99 ? -10.430 -10.720 -6.453 1.00 87.12 99 LYS A N 1
ATOM 714 C CA . LYS A 1 99 ? -9.104 -10.277 -6.912 1.00 87.12 99 LYS A CA 1
ATOM 715 C C . LYS A 1 99 ? -9.227 -8.907 -7.589 1.00 87.12 99 LYS A C 1
ATOM 717 O O . LYS A 1 99 ? -9.966 -8.755 -8.561 1.00 87.12 99 LYS A O 1
ATOM 722 N N . GLY A 1 100 ? -8.485 -7.920 -7.098 1.00 83.81 100 GLY A N 1
ATOM 723 C CA . GLY A 1 100 ? -8.426 -6.588 -7.688 1.00 83.81 100 GLY A CA 1
ATOM 724 C C . GLY A 1 100 ? -7.637 -6.556 -8.993 1.00 83.81 100 GLY A C 1
ATOM 725 O O . GLY A 1 100 ? -6.820 -7.434 -9.277 1.00 83.81 100 GLY A O 1
ATOM 726 N N . ASN A 1 101 ? -7.838 -5.494 -9.772 1.00 87.94 101 ASN A N 1
ATOM 727 C CA . ASN A 1 101 ? -7.077 -5.257 -10.994 1.00 87.94 101 ASN A CA 1
ATOM 728 C C . ASN A 1 101 ? -5.613 -4.917 -10.663 1.00 87.94 101 ASN A C 1
ATOM 730 O O . ASN A 1 101 ? -5.327 -3.865 -10.093 1.00 87.94 101 ASN A O 1
ATOM 734 N N . PHE A 1 102 ? -4.687 -5.784 -11.078 1.00 86.75 102 PHE A N 1
ATOM 735 C CA . PHE A 1 102 ? -3.246 -5.587 -10.887 1.00 86.75 102 PHE A CA 1
ATOM 736 C C . PHE A 1 102 ? -2.719 -4.325 -11.591 1.00 86.75 102 PHE A C 1
ATOM 738 O O . PHE A 1 102 ? -1.722 -3.759 -11.176 1.00 86.75 102 PHE A O 1
ATOM 745 N N . ARG A 1 103 ? -3.398 -3.832 -12.631 1.00 88.81 103 ARG A N 1
ATOM 746 C CA . ARG A 1 103 ? -3.015 -2.619 -13.374 1.00 88.81 103 ARG A CA 1
ATOM 747 C C . ARG A 1 103 ? -3.807 -1.373 -12.966 1.00 88.81 103 ARG A C 1
ATOM 749 O O . ARG A 1 103 ? -3.772 -0.371 -13.680 1.00 88.81 103 ARG A O 1
ATOM 756 N N . ALA A 1 104 ? -4.525 -1.401 -11.844 1.00 93.25 104 ALA A N 1
ATOM 757 C CA . ALA A 1 104 ? -5.214 -0.217 -11.336 1.00 93.25 104 ALA A CA 1
ATOM 758 C C . ALA A 1 104 ? -4.200 0.840 -10.876 1.00 93.25 104 ALA A C 1
ATOM 760 O O . ALA A 1 104 ? -3.341 0.561 -10.034 1.00 93.25 104 ALA A O 1
ATOM 761 N N . ARG A 1 105 ? -4.296 2.061 -11.422 1.00 96.00 105 ARG A N 1
ATOM 762 C CA . ARG A 1 105 ? -3.419 3.169 -11.021 1.00 96.00 105 ARG A CA 1
ATOM 763 C C . ARG A 1 105 ? -3.639 3.502 -9.556 1.00 96.00 105 ARG A C 1
ATOM 765 O O . ARG A 1 105 ? -4.773 3.562 -9.077 1.00 96.00 105 ARG A O 1
ATOM 772 N N . GLY A 1 106 ? -2.537 3.734 -8.860 1.00 96.75 106 GLY A N 1
ATOM 773 C CA . GLY A 1 106 ? -2.525 4.027 -7.442 1.00 96.75 106 GLY A CA 1
ATOM 774 C C . GLY A 1 106 ? -1.811 5.323 -7.104 1.00 96.75 106 GLY A C 1
ATOM 775 O O . GLY A 1 106 ? -1.120 5.923 -7.924 1.00 96.75 106 GLY A O 1
ATOM 776 N N . GLN A 1 107 ? -1.987 5.744 -5.859 1.00 96.75 107 GLN A N 1
ATOM 777 C CA . GLN A 1 107 ? -1.321 6.896 -5.268 1.00 96.75 107 GLN A CA 1
ATOM 778 C C . GLN A 1 107 ? -0.777 6.515 -3.895 1.00 96.75 107 GLN A C 1
ATOM 780 O O . GLN A 1 107 ? -1.482 5.905 -3.087 1.00 96.75 107 GLN A O 1
ATOM 785 N N . VAL A 1 108 ? 0.462 6.921 -3.620 1.00 96.44 108 VAL A N 1
ATOM 786 C CA . VAL A 1 108 ? 1.037 6.890 -2.272 1.00 96.44 108 VAL A CA 1
ATOM 787 C C . VAL A 1 108 ? 0.695 8.210 -1.596 1.00 96.44 108 VAL A C 1
ATOM 789 O O . VAL A 1 108 ? 1.171 9.265 -2.000 1.00 96.44 108 VAL A O 1
ATOM 792 N N . LEU A 1 109 ? -0.150 8.146 -0.572 1.00 96.81 109 LEU A N 1
ATOM 793 C CA . LEU A 1 109 ? -0.594 9.315 0.189 1.00 96.81 109 LEU A CA 1
ATOM 794 C C . LEU A 1 109 ? 0.382 9.649 1.320 1.00 96.81 109 LEU A C 1
ATOM 796 O O . LEU A 1 109 ? 0.551 10.810 1.682 1.00 96.81 109 LEU A O 1
ATOM 800 N N . LYS A 1 110 ? 1.010 8.623 1.900 1.00 94.50 110 LYS A N 1
ATOM 801 C CA . LYS A 1 110 ? 2.064 8.761 2.907 1.00 94.50 110 LYS A CA 1
ATOM 802 C C . LYS A 1 110 ? 2.966 7.535 2.867 1.00 94.50 110 LYS A C 1
ATOM 804 O O . LYS A 1 110 ? 2.481 6.415 2.748 1.00 94.50 110 LYS A O 1
ATOM 809 N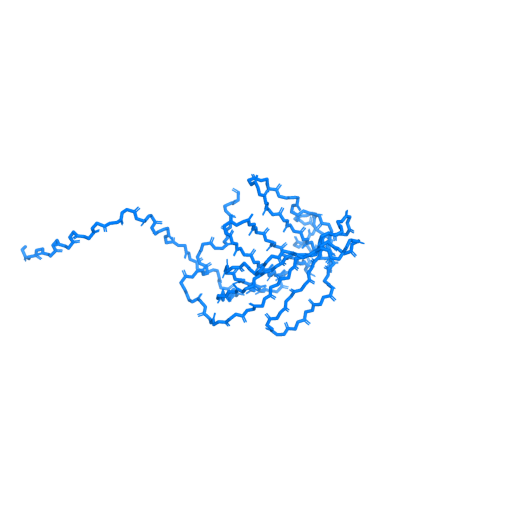 N . THR A 1 111 ? 4.267 7.742 3.013 1.00 92.88 111 THR A N 1
ATOM 810 C CA . THR A 1 111 ? 5.220 6.657 3.243 1.00 92.88 111 THR A CA 1
ATOM 811 C C . THR A 1 111 ? 6.326 7.136 4.167 1.00 92.88 111 THR A C 1
ATOM 813 O O . THR A 1 111 ? 6.799 8.266 4.053 1.00 92.88 111 THR A O 1
ATOM 816 N N . ASP A 1 112 ? 6.748 6.265 5.072 1.00 91.31 112 ASP A N 1
ATOM 817 C CA . ASP A 1 112 ? 7.996 6.402 5.816 1.00 91.31 112 ASP A CA 1
ATOM 818 C C . ASP A 1 112 ? 8.695 5.033 5.906 1.00 91.31 112 ASP A C 1
ATOM 820 O O . ASP A 1 112 ? 8.367 4.109 5.156 1.00 91.31 112 ASP A O 1
ATOM 824 N N . ARG A 1 113 ? 9.706 4.908 6.774 1.00 86.81 113 ARG A N 1
ATOM 825 C CA . ARG A 1 113 ? 10.497 3.675 6.905 1.00 86.81 113 ARG A CA 1
ATOM 826 C C . ARG A 1 113 ? 9.697 2.475 7.411 1.00 86.81 113 ARG A C 1
ATOM 828 O O . ARG A 1 113 ? 10.136 1.356 7.178 1.00 86.81 113 ARG A O 1
ATOM 835 N N . LYS A 1 114 ? 8.591 2.699 8.121 1.00 90.25 114 LYS A N 1
ATOM 836 C CA . LYS A 1 114 ? 7.763 1.643 8.716 1.00 90.25 114 LYS A CA 1
ATOM 837 C C . LYS A 1 114 ? 6.304 1.725 8.304 1.00 90.25 114 LYS A C 1
ATOM 839 O O . LYS A 1 114 ? 5.615 0.731 8.416 1.00 90.25 114 LYS A O 1
ATOM 844 N N . SER A 1 115 ? 5.811 2.863 7.834 1.00 93.12 115 SER A N 1
ATOM 845 C CA . SER A 1 115 ? 4.403 3.023 7.484 1.00 93.12 115 SER A CA 1
ATOM 846 C C . SER A 1 115 ? 4.194 3.302 6.005 1.00 93.12 115 SER A C 1
ATOM 848 O O . SER A 1 115 ? 5.048 3.877 5.319 1.00 93.12 115 SER A O 1
ATOM 850 N N . MET A 1 116 ? 3.034 2.893 5.511 1.00 96.62 116 MET A N 1
ATOM 851 C CA . MET A 1 116 ? 2.565 3.208 4.173 1.00 96.62 116 MET A CA 1
ATOM 852 C C . MET A 1 116 ? 1.068 3.496 4.216 1.00 96.62 116 MET A C 1
ATOM 854 O O . MET A 1 116 ? 0.331 2.874 4.977 1.00 96.62 116 MET A O 1
ATOM 858 N N . LYS A 1 117 ? 0.623 4.453 3.403 1.00 97.88 117 LYS A N 1
ATOM 859 C CA . LYS A 1 117 ? -0.782 4.744 3.121 1.00 97.88 117 LYS A CA 1
ATOM 860 C C . LYS A 1 117 ? -0.950 4.944 1.623 1.00 97.88 117 LYS A C 1
ATOM 862 O O . LYS A 1 117 ? -0.331 5.842 1.047 1.00 97.88 117 LYS A O 1
ATOM 867 N N . VAL A 1 118 ? -1.809 4.141 1.009 1.00 97.94 118 VAL A N 1
ATOM 868 C CA . VAL A 1 118 ? -2.061 4.140 -0.436 1.00 97.94 118 VAL A CA 1
ATOM 869 C C . VAL A 1 118 ? -3.545 4.098 -0.755 1.00 97.94 118 VAL A C 1
ATOM 871 O O . VAL A 1 118 ? -4.359 3.714 0.081 1.00 97.94 118 VAL A O 1
ATOM 874 N N . LYS A 1 119 ? -3.894 4.451 -1.988 1.00 97.25 119 LYS A N 1
ATOM 875 C CA . LYS A 1 119 ? -5.220 4.206 -2.561 1.00 97.25 119 LYS A CA 1
ATOM 876 C C . LYS A 1 119 ? -5.121 3.921 -4.055 1.00 97.25 119 LYS A C 1
ATOM 878 O O . LYS A 1 119 ? -4.131 4.288 -4.688 1.00 97.25 119 LYS A O 1
ATOM 883 N N . GLN A 1 120 ? -6.163 3.325 -4.623 1.00 97.06 120 GLN A N 1
ATOM 884 C CA . GLN A 1 120 ? -6.401 3.418 -6.066 1.00 97.06 120 GLN A CA 1
ATOM 885 C C . GLN A 1 120 ? -6.860 4.841 -6.411 1.00 97.06 120 GLN A C 1
ATOM 887 O O . GLN A 1 120 ? -7.525 5.484 -5.597 1.00 97.06 120 GLN A O 1
ATOM 892 N N . VAL A 1 121 ? -6.497 5.344 -7.594 1.00 95.81 121 VAL A N 1
ATOM 893 C CA . VAL A 1 121 ? -6.848 6.709 -8.036 1.00 95.81 121 VAL A CA 1
ATOM 894 C C . VAL A 1 121 ? -8.362 6.930 -7.965 1.00 95.81 121 VAL A C 1
ATOM 896 O O . VAL A 1 121 ? -8.802 7.905 -7.355 1.00 95.81 121 VAL A O 1
ATOM 899 N N . ASP A 1 122 ? -9.126 5.965 -8.477 1.00 93.50 122 ASP A N 1
ATOM 900 C CA . ASP A 1 122 ? -10.588 6.021 -8.608 1.00 93.50 122 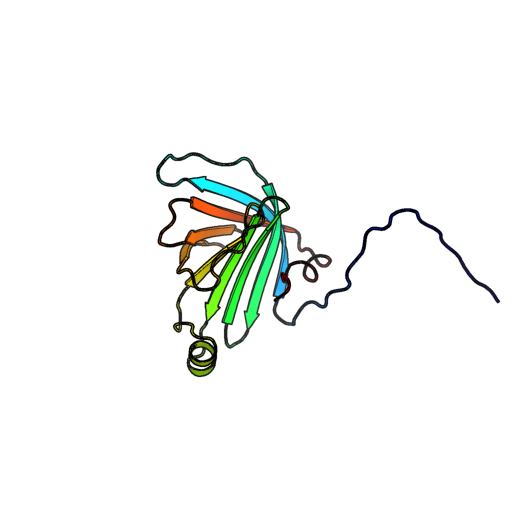ASP A CA 1
ATOM 901 C C . ASP A 1 122 ? -11.343 5.535 -7.356 1.00 93.50 122 ASP A C 1
ATOM 903 O O . ASP A 1 122 ? -12.552 5.319 -7.399 1.00 93.50 122 ASP A O 1
ATOM 907 N N . SER A 1 123 ? -10.642 5.329 -6.235 1.00 94.00 123 SER A N 1
ATOM 908 C CA . SER A 1 123 ? -11.238 4.894 -4.970 1.00 94.00 123 SER A CA 1
ATOM 909 C C . SER A 1 123 ? -11.105 5.965 -3.893 1.00 94.00 123 SER A C 1
ATOM 911 O O . SER A 1 123 ? -10.055 6.600 -3.742 1.00 94.00 123 SER A O 1
ATOM 913 N N . ASP A 1 124 ? -12.154 6.120 -3.089 1.00 96.50 124 ASP A N 1
ATOM 914 C CA . ASP A 1 124 ? -12.127 6.928 -1.867 1.00 96.50 124 ASP A CA 1
ATOM 915 C C . ASP A 1 124 ? -11.575 6.154 -0.667 1.00 96.50 124 ASP A C 1
ATOM 917 O O . ASP A 1 124 ? -11.406 6.726 0.406 1.00 96.50 124 ASP A O 1
ATOM 921 N N . VAL A 1 125 ? -11.273 4.863 -0.815 1.00 96.81 125 VAL A N 1
ATOM 922 C CA . VAL A 1 125 ? -10.729 4.048 0.272 1.00 96.81 125 VAL A CA 1
ATOM 923 C C . VAL A 1 125 ? -9.207 4.071 0.230 1.00 96.81 125 VAL A C 1
ATOM 925 O O . VAL A 1 125 ? -8.583 3.643 -0.744 1.00 96.81 125 VAL A O 1
ATOM 928 N N . ALA A 1 126 ? -8.608 4.545 1.318 1.00 97.69 126 ALA A N 1
ATOM 929 C CA . ALA A 1 126 ? -7.185 4.430 1.569 1.00 97.69 126 ALA A CA 1
ATOM 930 C C . ALA A 1 126 ? -6.891 3.244 2.485 1.00 97.69 126 ALA A C 1
ATOM 932 O O . ALA A 1 126 ? -7.578 3.022 3.480 1.00 97.69 126 ALA A O 1
ATOM 933 N N . TYR A 1 127 ? -5.813 2.539 2.180 1.00 97.56 127 TYR A N 1
ATOM 934 C CA . TYR A 1 127 ? -5.293 1.423 2.951 1.00 97.56 127 TYR A CA 1
ATOM 935 C C . TYR A 1 127 ? -3.968 1.834 3.558 1.00 97.56 127 TYR A C 1
ATOM 937 O O . TYR A 1 127 ? -3.121 2.412 2.874 1.00 97.56 127 TYR A O 1
ATOM 945 N N . SER A 1 128 ? -3.809 1.572 4.847 1.00 97.69 128 SER A N 1
ATOM 946 C CA . SER A 1 128 ? -2.614 1.929 5.596 1.00 97.69 128 SER A CA 1
ATOM 947 C C . SER A 1 128 ? -2.110 0.738 6.387 1.00 97.69 128 SER A C 1
ATOM 949 O O . SER A 1 128 ? -2.910 -0.075 6.842 1.00 97.69 128 SER A O 1
ATOM 951 N N . TRP A 1 129 ? -0.802 0.666 6.589 1.00 96.75 129 TRP A N 1
ATOM 952 C CA . TRP A 1 129 ? -0.202 -0.266 7.534 1.00 96.75 129 TRP A CA 1
ATOM 953 C C . TRP A 1 129 ? 1.081 0.297 8.129 1.00 96.75 129 TRP A C 1
ATOM 955 O O . TRP A 1 129 ? 1.708 1.195 7.556 1.00 96.75 129 TRP A O 1
ATOM 965 N N . THR A 1 130 ? 1.454 -0.253 9.281 1.00 95.88 130 THR A N 1
ATOM 966 C CA . THR A 1 130 ? 2.738 -0.024 9.941 1.00 95.88 130 THR A CA 1
ATOM 967 C C . THR A 1 130 ? 3.422 -1.360 10.196 1.00 95.88 130 THR A C 1
ATOM 969 O O . THR A 1 130 ? 2.837 -2.249 10.814 1.00 95.88 130 THR A O 1
ATOM 972 N N . ASP A 1 131 ? 4.664 -1.460 9.743 1.00 92.81 131 ASP A N 1
ATOM 973 C CA . ASP A 1 131 ? 5.576 -2.574 9.953 1.00 92.81 131 ASP A CA 1
ATOM 974 C C . ASP A 1 131 ? 5.958 -2.666 11.444 1.00 92.81 131 ASP A C 1
ATOM 976 O O . ASP A 1 131 ? 6.350 -1.677 12.080 1.00 92.81 131 ASP A O 1
ATOM 980 N N . GLY A 1 132 ? 5.836 -3.871 11.986 1.00 86.25 132 GLY A N 1
ATOM 981 C CA . GLY A 1 132 ? 6.239 -4.294 13.321 1.00 86.25 132 GLY A CA 1
ATOM 982 C C . GLY A 1 132 ? 7.634 -4.919 13.315 1.00 86.25 132 GLY A C 1
ATOM 983 O O . GLY A 1 132 ? 8.588 -4.327 12.801 1.00 86.25 132 GLY A O 1
ATOM 984 N N . GLU A 1 133 ? 7.771 -6.091 13.935 1.00 79.88 133 GLU A N 1
ATOM 985 C CA . GLU A 1 133 ? 9.032 -6.837 13.961 1.00 79.88 133 GLU A CA 1
ATOM 986 C C . GLU A 1 133 ? 9.281 -7.595 12.649 1.00 79.88 133 GLU A C 1
ATOM 988 O O . GLU A 1 133 ? 8.363 -7.854 11.867 1.00 79.88 133 GLU A O 1
ATOM 993 N N . TYR A 1 134 ? 10.553 -7.914 12.383 1.00 69.06 134 TYR A N 1
ATOM 994 C CA . TYR A 1 134 ? 10.943 -8.676 11.198 1.00 69.06 134 TYR A CA 1
ATOM 995 C C . TYR A 1 134 ? 10.348 -10.082 11.273 1.00 69.06 134 TYR A C 1
ATOM 997 O O . TYR A 1 134 ? 10.511 -10.775 12.275 1.00 69.06 134 TYR A O 1
ATOM 1005 N N . ASN A 1 135 ? 9.665 -10.505 10.214 1.00 61.97 135 ASN A N 1
ATOM 1006 C CA . ASN A 1 135 ? 8.993 -11.793 10.165 1.00 61.97 135 ASN A CA 1
ATOM 1007 C C . ASN A 1 135 ? 9.707 -12.708 9.166 1.00 61.97 135 ASN A C 1
ATOM 1009 O O . ASN A 1 135 ? 9.390 -12.728 7.977 1.00 61.97 135 ASN A O 1
ATOM 1013 N N . GLU A 1 136 ? 10.679 -13.475 9.666 1.00 49.84 136 GLU A N 1
ATOM 1014 C CA . GLU A 1 136 ? 11.469 -14.425 8.864 1.00 49.84 136 GLU A CA 1
ATOM 1015 C C . GLU A 1 136 ? 10.637 -15.591 8.307 1.00 49.84 136 GLU A C 1
ATOM 1017 O O . GLU A 1 136 ? 11.045 -16.229 7.339 1.00 49.84 136 GLU A O 1
ATOM 1022 N N . PHE A 1 137 ? 9.468 -15.867 8.896 1.00 43.66 137 PHE A N 1
ATOM 1023 C CA . PHE A 1 137 ? 8.660 -17.051 8.602 1.00 43.66 137 PHE A CA 1
ATOM 1024 C C . PHE A 1 137 ? 7.568 -16.815 7.543 1.00 43.66 137 PHE A C 1
ATOM 1026 O O . PHE A 1 137 ? 7.109 -17.780 6.933 1.00 43.66 137 PHE A O 1
ATOM 1033 N N . ASN A 1 138 ? 7.167 -15.563 7.280 1.00 43.03 138 ASN A N 1
ATOM 1034 C CA . ASN A 1 138 ? 6.032 -15.235 6.398 1.00 43.03 138 ASN A CA 1
ATOM 1035 C C . ASN A 1 138 ? 6.418 -14.653 5.026 1.00 43.03 138 ASN A C 1
ATOM 1037 O O . ASN A 1 138 ? 5.541 -14.433 4.198 1.00 43.03 138 ASN A O 1
ATOM 1041 N N . THR A 1 139 ? 7.702 -14.451 4.712 1.00 42.28 139 THR A N 1
ATOM 1042 C CA . THR A 1 139 ? 8.155 -14.070 3.348 1.00 42.28 139 THR A CA 1
ATOM 1043 C C . THR A 1 139 ? 7.706 -15.069 2.275 1.00 42.28 139 THR A C 1
ATOM 1045 O O . THR A 1 139 ? 7.610 -14.730 1.100 1.00 42.28 139 THR A O 1
ATOM 1048 N N . ALA A 1 140 ? 7.435 -16.298 2.701 1.00 37.00 140 ALA A N 1
ATOM 1049 C CA . ALA A 1 140 ? 6.964 -17.426 1.926 1.00 37.00 140 ALA A CA 1
ATOM 1050 C C . ALA A 1 140 ? 5.493 -17.276 1.454 1.00 37.00 140 ALA A C 1
ATOM 1052 O O . ALA A 1 140 ? 5.175 -17.465 0.285 1.00 37.00 140 ALA A O 1
ATOM 1053 N N . SER A 1 141 ? 4.575 -16.921 2.349 1.00 39.44 141 SER A N 1
ATOM 1054 C CA . SER A 1 141 ? 3.119 -16.994 2.127 1.00 39.44 141 SER A CA 1
ATOM 1055 C C . SER A 1 141 ? 2.518 -15.746 1.461 1.00 39.44 141 SER A C 1
ATOM 1057 O O . SER A 1 141 ? 1.361 -15.763 1.049 1.00 39.44 141 SER A O 1
ATOM 1059 N N . LEU A 1 142 ? 3.294 -14.661 1.343 1.00 43.72 142 LEU A N 1
ATOM 1060 C CA . LEU A 1 142 ? 2.824 -13.335 0.915 1.00 43.72 142 LEU A CA 1
ATOM 1061 C C . LEU A 1 142 ? 2.724 -13.144 -0.605 1.00 43.72 142 LEU A C 1
ATOM 1063 O O . LEU A 1 142 ? 2.175 -12.141 -1.067 1.00 43.72 142 LEU A O 1
ATOM 1067 N N . LEU A 1 143 ? 3.220 -14.101 -1.388 1.00 43.06 143 LEU A N 1
ATOM 1068 C CA . LEU A 1 143 ? 3.136 -14.088 -2.844 1.00 43.06 143 LEU A CA 1
ATOM 1069 C C . LEU A 1 143 ? 1.936 -14.930 -3.275 1.00 43.06 143 LEU A C 1
ATOM 1071 O O . LEU A 1 143 ? 2.053 -16.118 -3.563 1.00 43.06 143 LEU A O 1
ATOM 1075 N N . ILE A 1 144 ? 0.770 -14.282 -3.269 1.00 38.53 144 ILE A N 1
ATOM 1076 C CA . ILE A 1 144 ? -0.492 -14.816 -3.788 1.00 38.53 144 ILE A CA 1
ATOM 1077 C C . ILE A 1 144 ? -0.237 -15.456 -5.157 1.00 38.53 144 ILE A C 1
ATOM 1079 O O . ILE A 1 144 ? 0.296 -14.816 -6.066 1.00 38.53 144 ILE A O 1
ATOM 1083 N N . GLU A 1 145 ? -0.627 -16.726 -5.259 1.00 33.69 145 GLU A N 1
ATOM 1084 C CA . GLU A 1 145 ? -0.573 -17.560 -6.455 1.00 33.69 145 GLU A CA 1
ATOM 1085 C C . GLU A 1 145 ? -1.023 -16.787 -7.706 1.00 33.69 145 GLU A C 1
ATOM 1087 O O . GLU A 1 145 ? -2.103 -16.175 -7.733 1.00 33.69 145 GLU A O 1
ATOM 1092 N N . ARG A 1 146 ? -0.151 -16.821 -8.724 1.00 32.06 146 ARG A N 1
ATOM 1093 C CA . ARG A 1 146 ? -0.421 -16.363 -10.093 1.00 32.06 146 ARG A CA 1
ATOM 1094 C C . ARG A 1 146 ? -1.730 -16.935 -10.627 1.00 32.06 146 ARG A C 1
ATOM 1096 O O . ARG A 1 146 ? -1.918 -18.163 -10.510 1.00 32.06 146 ARG A O 1
#

Foldseek 3Di:
DDDDDDDDDDPDPQPDFDQDPFKFKFWKWKWKAQQVVRDIDDIFTWMKMWGDDPFKTKIWTDGPFKIKIKIATADPVVQVVVVHDHGFIFIWIGGPNDTGDRRFGKDWPDDDPFKTWMDGPPGSMIMMMGGDGTDPRCSGPNPPDD

pLDDT: mean 79.45, std 23.23, range [29.17, 97.94]

Radius of gyration: 17.53 Å; chains: 1; bounding box: 34×60×39 Å

Sequence (146 aa):
MFGAVVTACCTGLTLVVRAEAGCAAFEAIGWNENLASGAKSGLITGGSWRCSNTYAAGAGFVSDDYAVTVHTCFDEIFCNDRGFEVGAIYVQVNKDGIKGNFRARGQVLKTDRKSMKVKQVDSDVAYSWTDGEYNEFNTASLLIER

Secondary structure (DSSP, 8-state):
-----------------PPPTTEEEEEEEEEEEETTT--B---EEEEEEEEE-SSEEEEEEE-SSEEEEEEEE--HHHHHHHT--TT-EEEEEEETTBPP-TT-BEEEEEE-SSEEEEEETT-SEEEEEEEEEE-TTTTTTTS---